Protein AF-A0A428MKN5-F1 (afdb_monomer)

Radius of gyration: 21.72 Å; Cα contacts (8 Å, |Δi|>4): 77; chains: 1; bounding box: 69×31×57 Å

Secondary structure (DSSP, 8-state):
--HHHHHHHHHHHHHHHHHHHHHHHHHHHHH--THHHHHHHHHHHHHHHHHHHHHHHHHHHHHHHH--STTHHHHHHHHHH-TT-HHHHHHIIIIIHHHHTT-STTTGGGTTTTS--TT--------

Mean predicted aligned error: 11.63 Å

Solvent-accessible surface area (backbone atoms only — not comparable to full-atom values): 7307 Å² total; per-residue (Å²): 140,74,68,66,63,58,55,51,46,51,47,48,54,52,30,49,53,42,22,49,54,10,50,51,27,38,52,52,19,72,77,46,65,70,69,61,16,54,54,27,37,52,51,9,48,65,34,25,50,61,29,51,54,51,48,53,53,49,50,53,52,51,47,55,70,73,46,81,57,94,71,32,62,59,56,53,47,50,59,69,69,46,83,84,49,58,69,56,52,52,43,39,65,72,48,52,50,38,42,68,68,53,73,31,90,69,42,65,61,68,60,72,76,73,70,71,69,93,73,84,81,74,88,88,82,80,132

Organism: NCBI:txid570835

pLDDT: mean 76.72, std 16.32, range [42.06, 96.94]

Sequence (127 aa):
MTNVWSKRFELIRGFGWIALAGLLLGVIAALTSGDVRFWSALLGVLFFLPAFLYTYVVVIWHWKDRYRGKHSDFWGAAILLETSGWLKLIYLFRHLIPDMRHSGRYADSSHLGQQFPMNALNPSRQE

Foldseek 3Di:
DQDPLLVLLVLLVVLVVLLVQLVVLCVQLVVDDDPSVVVSPVSSCVSNVVSVVSLLVVLLVVLCVVDDDDCSVVVSVVSVVPPPCPVVVVSCVPPVVCVSVLNDPSVVVVVVVPPDDPPPPDPPPDD

Structure (mmCIF, N/CA/C/O backbone):
data_AF-A0A428MKN5-F1
#
_entry.id   AF-A0A428MKN5-F1
#
loop_
_atom_site.group_PDB
_atom_site.id
_atom_site.type_symbol
_atom_site.label_atom_id
_atom_site.label_alt_id
_atom_site.label_comp_id
_atom_site.label_asym_id
_atom_site.label_entity_id
_atom_site.label_seq_id
_atom_site.pdbx_PDB_ins_code
_atom_site.Cartn_x
_atom_site.Cartn_y
_atom_site.Cartn_z
_atom_site.occupancy
_atom_site.B_iso_or_equiv
_atom_site.auth_seq_id
_atom_site.auth_comp_id
_atom_site.auth_asym_id
_atom_s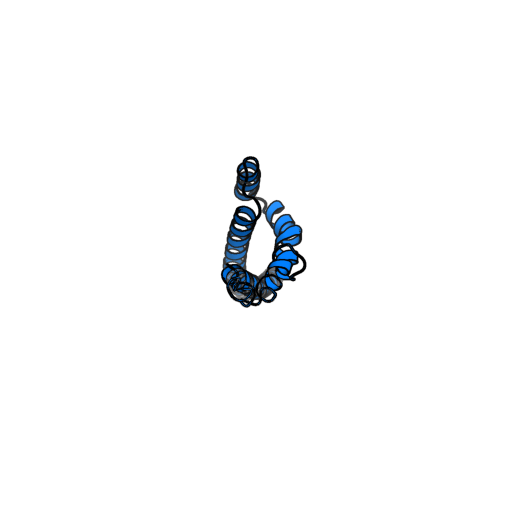ite.auth_atom_id
_atom_site.pdbx_PDB_model_num
ATOM 1 N N . MET A 1 1 ? 23.776 -4.810 -11.225 1.00 42.06 1 MET A N 1
ATOM 2 C CA . MET A 1 1 ? 22.944 -3.830 -10.479 1.00 42.06 1 MET A CA 1
ATOM 3 C C . MET A 1 1 ? 21.841 -4.541 -9.671 1.00 42.06 1 MET A C 1
ATOM 5 O O . MET A 1 1 ? 20.675 -4.192 -9.777 1.00 42.06 1 MET A O 1
ATOM 9 N N . THR A 1 2 ? 22.177 -5.555 -8.866 1.00 52.25 2 THR A N 1
ATOM 10 C CA . THR A 1 2 ? 21.209 -6.578 -8.397 1.00 52.25 2 THR A CA 1
ATOM 11 C C . THR A 1 2 ? 20.762 -6.452 -6.934 1.00 52.25 2 THR A C 1
ATOM 13 O O . THR A 1 2 ? 19.792 -7.087 -6.543 1.00 52.25 2 THR A O 1
ATOM 16 N N . ASN A 1 3 ? 21.396 -5.603 -6.117 1.00 62.25 3 A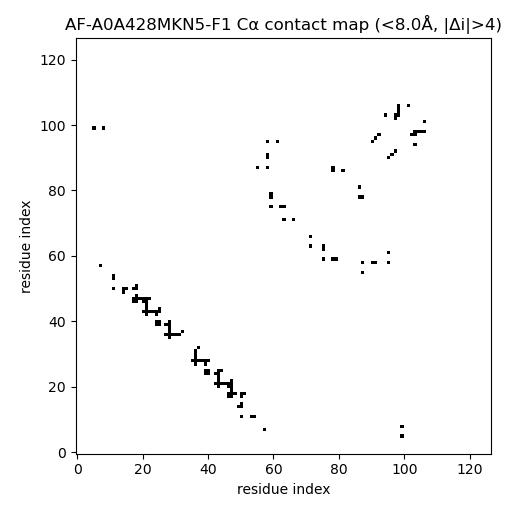SN A N 1
ATOM 17 C CA . ASN A 1 3 ? 21.175 -5.615 -4.660 1.00 62.25 3 ASN A CA 1
ATOM 18 C C . ASN A 1 3 ? 20.013 -4.713 -4.174 1.00 62.25 3 ASN A C 1
ATOM 20 O O . ASN A 1 3 ? 19.449 -4.915 -3.102 1.00 62.25 3 ASN A O 1
ATOM 24 N N . VAL A 1 4 ? 19.613 -3.710 -4.967 1.00 75.25 4 VAL A N 1
ATOM 25 C CA . VAL A 1 4 ? 18.624 -2.701 -4.534 1.00 75.25 4 VAL A CA 1
ATOM 26 C C . VAL A 1 4 ? 17.197 -3.262 -4.511 1.00 75.25 4 VAL A C 1
ATOM 28 O O . VAL A 1 4 ? 16.437 -2.971 -3.590 1.00 75.25 4 VAL A O 1
ATOM 31 N N . TRP A 1 5 ? 16.830 -4.077 -5.503 1.00 79.25 5 TRP A N 1
ATOM 32 C CA . TRP A 1 5 ? 15.486 -4.655 -5.607 1.00 79.25 5 TRP A CA 1
ATOM 33 C C . TRP A 1 5 ? 15.239 -5.760 -4.578 1.00 79.25 5 TRP A C 1
ATOM 35 O O . TRP A 1 5 ? 14.168 -5.772 -3.980 1.00 79.25 5 TRP A O 1
ATOM 45 N N . SER A 1 6 ? 16.247 -6.586 -4.272 1.00 77.50 6 SER A N 1
ATOM 46 C CA . SER A 1 6 ? 16.155 -7.600 -3.209 1.00 77.50 6 SER A CA 1
ATOM 47 C C . SER A 1 6 ? 15.773 -6.971 -1.868 1.00 77.50 6 SER A C 1
ATOM 49 O O . SER A 1 6 ? 14.768 -7.339 -1.263 1.00 77.50 6 SER A O 1
ATOM 51 N N . LYS A 1 7 ? 16.499 -5.922 -1.457 1.00 83.06 7 LYS A N 1
ATOM 52 C CA . LYS A 1 7 ? 16.222 -5.210 -0.203 1.00 83.06 7 LYS A CA 1
ATOM 53 C C . LYS A 1 7 ? 14.843 -4.540 -0.196 1.00 83.06 7 LYS A C 1
ATOM 55 O O . LYS A 1 7 ? 14.162 -4.528 0.825 1.00 83.06 7 LYS A O 1
ATOM 60 N N . ARG A 1 8 ? 14.399 -3.986 -1.331 1.00 84.69 8 ARG A N 1
ATOM 61 C CA . ARG A 1 8 ? 13.051 -3.398 -1.464 1.00 84.69 8 ARG A CA 1
ATOM 62 C C . ARG A 1 8 ? 11.954 -4.451 -1.336 1.00 84.69 8 ARG A C 1
ATOM 64 O O . ARG A 1 8 ? 10.939 -4.187 -0.701 1.00 84.69 8 ARG A O 1
ATOM 71 N N . PHE A 1 9 ? 12.154 -5.635 -1.907 1.00 86.62 9 PHE A N 1
ATOM 72 C CA . PHE A 1 9 ? 11.210 -6.745 -1.806 1.00 86.62 9 PHE A CA 1
ATOM 73 C C . PHE A 1 9 ? 11.124 -7.306 -0.384 1.00 86.62 9 PHE A C 1
ATOM 75 O O . PHE A 1 9 ? 10.022 -7.581 0.092 1.00 86.62 9 PHE A O 1
ATOM 82 N N . GLU A 1 10 ? 12.251 -7.407 0.322 1.00 86.31 10 GLU A N 1
ATOM 83 C CA . GLU A 1 10 ? 12.269 -7.750 1.749 1.00 86.31 10 GLU A CA 1
ATOM 84 C C . GLU A 1 10 ? 11.498 -6.727 2.586 1.00 86.31 10 GLU A C 1
ATOM 86 O O . GLU A 1 10 ? 10.649 -7.107 3.394 1.00 86.31 10 GLU A O 1
ATOM 91 N N . LEU A 1 11 ? 11.722 -5.432 2.339 1.00 88.19 11 LEU A N 1
ATOM 92 C CA . LEU A 1 11 ? 10.992 -4.362 3.015 1.00 88.19 11 LEU A CA 1
ATOM 93 C C . LEU A 1 11 ? 9.493 -4.406 2.702 1.00 88.19 11 LEU A C 1
ATOM 95 O O . LEU A 1 11 ? 8.700 -4.308 3.630 1.00 88.19 11 LEU A O 1
ATOM 99 N N . ILE A 1 12 ? 9.082 -4.621 1.444 1.00 89.00 12 ILE A N 1
ATOM 100 C CA . ILE A 1 12 ? 7.659 -4.804 1.095 1.00 89.00 12 ILE A CA 1
ATOM 101 C C . ILE A 1 12 ? 7.065 -5.986 1.861 1.00 89.00 12 ILE A C 1
ATOM 103 O O . ILE A 1 12 ? 5.949 -5.885 2.362 1.00 89.00 12 ILE A O 1
ATOM 107 N N . ARG A 1 13 ? 7.789 -7.105 1.976 1.00 87.56 13 ARG A N 1
ATOM 108 C CA . ARG A 1 13 ? 7.302 -8.274 2.718 1.00 87.56 13 ARG A CA 1
ATOM 109 C C . ARG A 1 13 ? 7.140 -7.960 4.208 1.00 87.56 13 ARG A C 1
ATOM 111 O O . ARG A 1 13 ? 6.108 -8.303 4.778 1.00 87.56 13 ARG A O 1
ATOM 118 N N . GLY A 1 14 ? 8.120 -7.296 4.822 1.00 88.56 14 GLY A N 1
ATOM 119 C CA . GLY A 1 14 ? 8.049 -6.873 6.224 1.00 88.56 14 GLY A CA 1
ATOM 120 C C . GLY A 1 14 ? 6.909 -5.883 6.473 1.00 88.56 14 GLY A C 1
ATOM 121 O O . GLY A 1 14 ? 6.060 -6.110 7.334 1.00 88.56 14 GLY A O 1
ATOM 122 N N . PHE A 1 15 ? 6.825 -4.832 5.657 1.00 90.38 15 PHE A N 1
ATOM 123 C CA . PHE A 1 15 ? 5.739 -3.859 5.714 1.00 90.38 15 PHE A CA 1
ATOM 124 C C . PHE A 1 15 ? 4.374 -4.480 5.418 1.00 90.38 15 PHE A C 1
ATOM 126 O O . PHE A 1 15 ? 3.393 -4.058 6.015 1.00 90.38 15 PHE A O 1
ATOM 133 N N . GLY A 1 16 ? 4.295 -5.504 4.568 1.00 89.12 16 GLY A N 1
ATOM 134 C CA . GLY A 1 16 ? 3.060 -6.242 4.306 1.00 89.12 16 GLY A CA 1
ATOM 135 C C . GLY A 1 16 ? 2.515 -6.938 5.555 1.00 89.12 16 GLY A C 1
ATOM 136 O O . GLY A 1 16 ? 1.318 -6.861 5.820 1.00 89.12 16 GLY A O 1
ATOM 137 N N . TRP A 1 17 ? 3.384 -7.550 6.366 1.00 91.50 17 TRP A N 1
ATOM 138 C CA . TRP A 1 17 ? 2.982 -8.138 7.649 1.00 91.50 17 TRP A CA 1
ATOM 139 C C . TRP A 1 17 ? 2.547 -7.083 8.667 1.00 91.50 17 TRP A C 1
ATOM 141 O O . TRP A 1 17 ? 1.535 -7.265 9.343 1.00 91.50 17 TRP A O 1
ATOM 151 N N . ILE A 1 18 ? 3.265 -5.959 8.740 1.00 92.00 18 ILE A N 1
ATOM 152 C CA . ILE A 1 18 ? 2.897 -4.832 9.611 1.00 92.00 18 ILE A CA 1
ATOM 153 C C . ILE A 1 18 ? 1.545 -4.242 9.179 1.00 92.00 18 ILE A C 1
ATOM 155 O O . ILE A 1 18 ? 0.674 -4.017 10.018 1.00 92.00 18 ILE A O 1
ATOM 159 N N . ALA A 1 19 ? 1.326 -4.061 7.874 1.00 91.44 19 ALA A N 1
ATOM 160 C CA . ALA A 1 19 ? 0.059 -3.593 7.323 1.00 91.44 19 ALA A CA 1
ATOM 161 C C . ALA A 1 19 ? -1.087 -4.550 7.644 1.00 91.44 19 ALA A C 1
ATOM 163 O O . ALA A 1 19 ? -2.170 -4.092 7.997 1.00 91.44 19 ALA A O 1
ATOM 164 N N . LEU A 1 20 ? -0.852 -5.864 7.559 1.00 93.44 20 LEU A N 1
ATOM 165 C CA . LEU A 1 20 ? -1.848 -6.873 7.907 1.00 93.44 20 LEU A CA 1
ATOM 166 C C . LEU A 1 20 ? -2.238 -6.784 9.387 1.00 93.44 20 LEU A C 1
ATOM 168 O O . LEU A 1 20 ? -3.427 -6.790 9.700 1.00 93.44 20 LEU A O 1
ATOM 172 N N . ALA A 1 21 ? -1.262 -6.627 10.286 1.00 93.50 21 ALA A N 1
ATOM 173 C CA . ALA A 1 21 ? -1.529 -6.384 11.702 1.00 93.50 21 ALA A CA 1
ATOM 174 C C . ALA A 1 21 ? -2.327 -5.084 11.917 1.00 93.50 21 ALA A C 1
ATOM 176 O O . ALA A 1 21 ? -3.299 -5.074 12.670 1.00 93.50 21 ALA A O 1
ATOM 177 N N . GLY A 1 22 ? -1.976 -4.007 11.206 1.00 93.00 22 GLY A N 1
ATOM 178 C CA . GLY A 1 22 ? -2.728 -2.750 11.236 1.00 93.00 22 GLY A CA 1
ATOM 179 C C . GLY A 1 22 ? -4.175 -2.899 10.753 1.00 93.00 22 GLY A C 1
ATOM 180 O O . GLY A 1 22 ? -5.093 -2.329 11.340 1.00 93.00 22 GLY A O 1
ATOM 181 N N . LEU A 1 23 ? -4.403 -3.721 9.728 1.00 93.06 23 LEU A N 1
ATOM 182 C CA . LEU A 1 23 ? -5.731 -4.002 9.182 1.00 93.06 23 LEU A CA 1
ATOM 183 C C . LEU A 1 23 ? -6.582 -4.806 10.177 1.00 93.06 23 LEU A C 1
ATOM 185 O O . LEU A 1 23 ? -7.749 -4.479 10.381 1.00 93.06 23 LEU A O 1
ATOM 189 N N . LEU A 1 24 ? -5.985 -5.786 10.866 1.00 95.56 24 LEU A N 1
ATOM 190 C CA . LEU A 1 24 ? -6.638 -6.513 11.963 1.00 95.56 24 LEU A CA 1
ATOM 191 C C . LEU A 1 24 ? -7.035 -5.578 13.113 1.00 95.56 24 LEU A C 1
ATOM 193 O O . LEU A 1 24 ? -8.153 -5.674 13.616 1.00 95.56 24 LEU A O 1
ATOM 197 N N . LEU A 1 25 ? -6.168 -4.636 13.491 1.00 94.44 25 LEU A N 1
ATOM 198 C CA . LEU A 1 25 ? -6.506 -3.606 14.480 1.00 94.44 25 LEU A CA 1
ATOM 199 C C . LEU A 1 25 ? -7.654 -2.707 14.003 1.00 94.44 25 LEU A C 1
ATOM 201 O O . LEU A 1 25 ? -8.527 -2.358 14.794 1.00 94.44 25 LEU A O 1
ATOM 205 N N . GLY A 1 26 ? -7.706 -2.396 12.706 1.00 93.38 26 GLY A N 1
ATOM 206 C CA . GLY A 1 26 ? -8.841 -1.710 12.088 1.00 93.38 26 GLY A CA 1
ATOM 207 C C . GLY A 1 26 ? -10.154 -2.489 12.222 1.00 93.38 26 GLY A C 1
ATOM 208 O O . GLY A 1 26 ? -11.180 -1.901 12.566 1.00 93.38 26 GLY A O 1
ATOM 209 N N . VAL A 1 27 ? -10.126 -3.813 12.026 1.00 95.62 27 VAL A N 1
ATOM 210 C CA . VAL A 1 27 ? -11.295 -4.686 12.244 1.00 95.62 27 VAL A CA 1
ATOM 211 C C . VAL A 1 27 ? -11.714 -4.674 13.715 1.00 95.62 27 VAL A C 1
ATOM 213 O O . VAL A 1 27 ? -12.893 -4.493 14.008 1.00 95.62 27 VAL A O 1
ATOM 216 N N . ILE A 1 28 ? -10.767 -4.792 14.649 1.00 94.56 28 ILE A N 1
ATOM 217 C CA . ILE A 1 28 ? -11.052 -4.713 16.092 1.00 94.56 28 ILE A CA 1
ATOM 218 C C . ILE A 1 28 ? -11.689 -3.363 16.437 1.00 94.56 28 ILE A C 1
ATOM 220 O O . ILE A 1 28 ? -12.693 -3.318 17.146 1.00 94.56 28 ILE A O 1
ATOM 224 N N . ALA A 1 29 ? -11.165 -2.264 15.895 1.00 95.75 29 ALA A N 1
ATOM 225 C CA . ALA A 1 29 ? -11.725 -0.934 16.103 1.00 95.75 29 ALA A CA 1
ATOM 226 C C . ALA A 1 29 ? -13.161 -0.798 15.567 1.00 95.75 29 ALA A C 1
ATOM 228 O O . ALA A 1 29 ? -13.970 -0.097 16.169 1.00 95.75 29 ALA A O 1
ATOM 229 N N . ALA A 1 30 ? -13.494 -1.472 14.462 1.00 94.81 30 ALA A N 1
ATOM 230 C CA . ALA A 1 30 ? -14.846 -1.470 13.902 1.00 94.81 30 ALA A CA 1
ATOM 231 C C . ALA A 1 30 ? -15.853 -2.267 14.750 1.00 94.81 30 ALA A C 1
ATOM 233 O O . ALA A 1 30 ? -17.044 -1.964 14.729 1.00 94.81 30 ALA A O 1
ATOM 234 N N . LEU A 1 31 ? -15.377 -3.268 15.495 1.00 96.94 31 LEU A N 1
ATOM 235 C CA . LEU A 1 31 ? -16.201 -4.154 16.324 1.00 96.94 31 LEU A CA 1
ATOM 236 C C . LEU A 1 31 ? -16.280 -3.725 17.796 1.00 96.94 31 LEU A C 1
ATOM 238 O O . LEU A 1 31 ? -17.028 -4.320 18.568 1.00 96.94 31 LEU A O 1
ATOM 242 N N . THR A 1 32 ? -15.506 -2.719 18.203 1.00 96.00 32 THR A N 1
ATOM 243 C CA . THR A 1 32 ? -15.405 -2.267 19.597 1.00 96.00 32 THR A CA 1
ATOM 244 C C . THR A 1 32 ? -15.846 -0.812 19.752 1.00 96.00 32 THR A C 1
ATOM 246 O O . THR A 1 32 ? -16.055 -0.082 18.781 1.00 96.00 32 THR A O 1
ATOM 249 N N . SER A 1 33 ? -16.011 -0.366 20.997 1.00 94.00 33 SER A N 1
ATOM 250 C CA . SER A 1 33 ? -16.423 0.997 21.346 1.00 94.00 33 SER A CA 1
ATOM 251 C C . SER A 1 33 ? -15.560 1.577 22.468 1.00 94.00 33 SER A C 1
ATOM 253 O O . SER A 1 33 ? -14.838 0.850 23.147 1.00 94.00 33 SER A O 1
ATOM 255 N N . GLY A 1 34 ? -15.645 2.894 22.672 1.00 94.62 34 GLY A N 1
ATOM 256 C CA . GLY A 1 34 ? -14.886 3.602 23.707 1.00 94.62 34 GLY A CA 1
ATOM 257 C C . GLY A 1 34 ? -13.388 3.672 23.405 1.00 94.62 34 GLY A C 1
ATOM 258 O O . GLY A 1 34 ? -12.980 3.753 22.243 1.00 94.62 34 GLY A O 1
ATOM 259 N N . ASP A 1 35 ? -12.570 3.616 24.452 1.00 95.12 35 ASP A N 1
ATOM 260 C CA . ASP A 1 35 ? -11.116 3.788 24.348 1.00 95.12 35 ASP A CA 1
ATOM 261 C C . ASP A 1 35 ? -10.452 2.701 23.497 1.00 95.12 35 ASP A C 1
ATOM 263 O O . ASP A 1 35 ? -9.525 2.980 22.737 1.00 95.12 35 ASP A O 1
ATOM 267 N N . VAL A 1 36 ? -10.969 1.468 23.552 1.00 93.31 36 VAL A N 1
ATOM 268 C CA . VAL A 1 36 ? -10.452 0.341 22.759 1.00 93.31 36 VAL A CA 1
ATOM 269 C C . VAL A 1 36 ? -10.564 0.633 21.265 1.00 93.31 36 VAL A C 1
ATOM 271 O O . VAL A 1 36 ? -9.611 0.387 20.524 1.00 93.31 36 VAL A O 1
ATOM 274 N N . ARG A 1 37 ? -11.682 1.221 20.820 1.00 95.94 37 ARG A N 1
ATOM 275 C CA . ARG A 1 37 ? -11.867 1.630 19.422 1.00 95.94 37 ARG A CA 1
ATOM 276 C C . ARG A 1 37 ? -10.866 2.705 19.022 1.00 95.94 37 ARG A C 1
ATOM 278 O O . ARG A 1 37 ? -10.269 2.597 17.954 1.00 95.94 37 ARG A O 1
ATOM 285 N N . PHE A 1 38 ? -10.688 3.726 19.860 1.00 95.88 38 PHE A N 1
ATOM 286 C CA . PHE A 1 38 ? -9.777 4.831 19.567 1.00 95.88 38 PHE A CA 1
ATOM 287 C C . PHE A 1 38 ? -8.330 4.346 19.420 1.00 95.88 38 PHE A C 1
ATOM 289 O O . PHE A 1 38 ? -7.708 4.578 18.381 1.00 95.88 38 PHE A O 1
ATOM 296 N N . TRP A 1 39 ? -7.815 3.609 20.408 1.00 96.94 39 TRP A N 1
ATOM 297 C CA . TRP A 1 39 ? -6.438 3.113 20.388 1.00 96.94 39 TRP A CA 1
ATOM 298 C C . TRP A 1 39 ? -6.196 2.094 19.276 1.00 96.94 39 TRP A C 1
ATOM 300 O O . TRP A 1 39 ? -5.169 2.159 18.599 1.00 96.94 39 TRP A O 1
ATOM 310 N N . SER A 1 40 ? -7.154 1.195 19.036 1.00 94.94 40 SER A N 1
ATOM 311 C CA . SER A 1 40 ? -7.046 0.204 17.959 1.00 94.94 40 SER A CA 1
ATOM 312 C C . SER A 1 40 ? -7.067 0.869 16.582 1.00 94.94 40 SER A C 1
ATOM 314 O O . SER A 1 40 ? -6.268 0.511 15.720 1.00 94.94 40 SER A O 1
ATOM 316 N N . ALA A 1 41 ? -7.912 1.886 16.376 1.00 95.06 41 ALA A N 1
ATOM 317 C CA . ALA A 1 41 ? -7.931 2.649 15.130 1.00 95.06 41 ALA A CA 1
ATOM 318 C C . ALA A 1 41 ? -6.619 3.416 14.921 1.00 95.06 41 ALA A C 1
ATOM 320 O O . ALA A 1 41 ? -6.047 3.366 13.832 1.00 95.06 41 ALA A O 1
ATOM 321 N N . LEU A 1 42 ? -6.118 4.089 15.962 1.00 96.69 42 LEU A N 1
ATOM 322 C CA . LEU A 1 42 ? -4.880 4.862 15.893 1.00 96.69 42 LEU A CA 1
ATOM 323 C C . LEU A 1 42 ? -3.677 3.974 15.553 1.00 96.69 42 LEU A C 1
ATOM 325 O O . LEU A 1 42 ? -2.933 4.280 14.621 1.00 96.69 42 LEU A O 1
ATOM 329 N N . LEU A 1 43 ? -3.507 2.856 16.265 1.00 95.06 43 LEU A N 1
ATOM 330 C CA . LEU A 1 43 ? -2.433 1.896 15.998 1.00 95.06 43 LEU A CA 1
ATOM 331 C C . LEU A 1 43 ? -2.605 1.219 14.634 1.00 95.06 43 LEU A C 1
ATOM 333 O O . LEU A 1 43 ? -1.624 1.031 13.914 1.00 95.06 43 LEU A O 1
ATOM 337 N N . GLY A 1 44 ? -3.845 0.913 14.246 1.00 93.88 44 GLY A N 1
ATOM 338 C CA . GLY A 1 44 ? -4.164 0.370 12.930 1.00 93.88 44 GLY A CA 1
ATOM 339 C C . GLY A 1 44 ? -3.703 1.290 11.802 1.00 93.88 44 GLY A C 1
ATOM 340 O O . GLY A 1 44 ? -2.980 0.855 10.903 1.00 93.88 44 GLY A O 1
ATOM 341 N N . VAL A 1 45 ? -4.037 2.580 11.888 1.00 95.06 45 VAL A N 1
ATOM 342 C CA . VAL A 1 45 ? -3.585 3.604 10.934 1.00 95.06 45 VAL A CA 1
ATOM 343 C C . VAL A 1 45 ? -2.065 3.758 10.974 1.00 95.06 45 VAL A C 1
ATOM 345 O O . VAL A 1 45 ? -1.436 3.795 9.917 1.00 95.06 45 VAL A O 1
ATOM 348 N N . LEU A 1 46 ? -1.463 3.800 12.164 1.00 95.50 46 LEU A N 1
ATOM 349 C CA . LEU A 1 46 ? -0.017 3.960 12.327 1.00 95.50 46 LEU A CA 1
ATOM 350 C C . LEU A 1 46 ? 0.779 2.808 11.697 1.00 95.50 46 LEU A C 1
ATOM 352 O O . LEU A 1 46 ? 1.861 3.037 11.164 1.00 95.50 46 LEU A O 1
ATOM 356 N N . PHE A 1 47 ? 0.256 1.582 11.730 1.00 91.75 47 PHE A N 1
ATOM 357 C CA . PHE A 1 47 ? 0.903 0.418 11.118 1.00 91.75 47 PHE A CA 1
ATOM 358 C C . PHE A 1 47 ? 0.608 0.303 9.623 1.00 91.75 47 PHE A C 1
ATOM 360 O O . PHE A 1 47 ? 1.491 -0.044 8.837 1.00 91.75 47 PHE A O 1
ATOM 367 N N . PHE A 1 48 ? -0.616 0.622 9.207 1.00 91.56 48 PHE A N 1
ATOM 368 C CA . PHE A 1 48 ? -1.023 0.512 7.813 1.00 91.56 48 PHE A CA 1
ATOM 369 C C . PHE A 1 48 ? -0.415 1.611 6.934 1.00 91.56 48 PHE A C 1
ATOM 371 O O . PHE A 1 48 ? 0.085 1.328 5.844 1.00 91.56 48 PHE A O 1
ATOM 378 N N . LEU A 1 49 ? -0.431 2.865 7.394 1.00 91.00 49 LEU A N 1
ATOM 379 C CA . LEU A 1 49 ? -0.107 4.023 6.561 1.00 91.00 49 LEU A CA 1
ATOM 380 C C . LEU A 1 49 ? 1.345 4.018 6.040 1.00 91.00 49 LEU A C 1
ATOM 382 O O . LEU A 1 49 ? 1.526 4.199 4.833 1.00 91.00 49 LEU A O 1
ATOM 386 N N . PRO A 1 50 ? 2.387 3.756 6.856 1.00 90.69 50 PRO A N 1
ATOM 387 C CA . PRO A 1 50 ? 3.763 3.708 6.362 1.00 90.69 50 PRO A CA 1
ATOM 388 C C . PRO A 1 50 ? 3.972 2.595 5.332 1.00 90.69 50 PRO A C 1
ATOM 390 O O . PRO A 1 50 ? 4.625 2.804 4.309 1.00 90.69 50 PRO A O 1
ATOM 393 N N . ALA A 1 51 ? 3.377 1.424 5.570 1.00 89.75 51 ALA A N 1
ATOM 394 C CA . ALA A 1 51 ? 3.456 0.286 4.665 1.00 89.75 51 ALA A CA 1
ATOM 395 C C . ALA A 1 51 ? 2.750 0.559 3.329 1.00 89.75 51 ALA A C 1
ATOM 397 O O . ALA A 1 51 ? 3.279 0.230 2.261 1.00 89.75 51 ALA A O 1
ATOM 398 N N . PHE A 1 52 ? 1.584 1.205 3.383 1.00 87.19 52 PHE A N 1
ATOM 399 C CA . PHE A 1 52 ? 0.834 1.627 2.207 1.00 87.19 52 PHE A CA 1
ATOM 400 C C . PHE A 1 52 ? 1.636 2.624 1.362 1.00 87.19 52 PHE A C 1
ATOM 402 O O . PHE A 1 52 ? 1.844 2.393 0.169 1.00 87.19 52 PHE A O 1
ATOM 409 N N . LEU A 1 53 ? 2.163 3.684 1.986 1.00 89.56 53 LEU A N 1
ATOM 410 C CA . LEU A 1 53 ? 2.969 4.702 1.306 1.00 89.56 53 LEU A CA 1
ATOM 411 C C . LEU A 1 53 ? 4.244 4.109 0.697 1.00 89.56 53 LEU A C 1
ATOM 413 O O . LEU A 1 53 ? 4.557 4.380 -0.464 1.00 89.56 53 LEU A O 1
ATOM 417 N N . TYR A 1 54 ? 4.960 3.264 1.442 1.00 89.94 54 TYR A N 1
ATOM 418 C CA . TYR A 1 54 ? 6.165 2.612 0.934 1.00 89.94 54 TYR A CA 1
ATOM 419 C C . TYR A 1 54 ? 5.860 1.740 -0.289 1.00 89.94 54 TYR A C 1
ATOM 421 O O . TYR A 1 54 ? 6.523 1.858 -1.320 1.00 89.94 54 TYR A O 1
ATOM 429 N N . THR A 1 55 ? 4.815 0.912 -0.210 1.00 86.25 55 THR A N 1
ATOM 430 C CA . THR A 1 55 ? 4.400 0.042 -1.321 1.00 86.25 55 THR A CA 1
ATOM 431 C C . THR A 1 55 ? 4.024 0.863 -2.553 1.00 86.25 55 THR A C 1
ATOM 433 O O . THR A 1 55 ? 4.438 0.528 -3.663 1.00 86.25 55 THR A O 1
ATOM 436 N N . TYR A 1 56 ? 3.312 1.975 -2.364 1.00 84.56 56 TYR A N 1
ATOM 437 C CA . TYR A 1 56 ? 2.932 2.894 -3.436 1.00 84.56 56 TYR A CA 1
ATOM 438 C C . TYR A 1 56 ? 4.155 3.460 -4.171 1.00 84.56 56 TYR A C 1
ATOM 440 O O . TYR A 1 56 ? 4.236 3.407 -5.401 1.00 84.56 56 TYR A O 1
ATOM 448 N N . VAL A 1 57 ? 5.146 3.946 -3.419 1.00 86.81 57 VAL A N 1
ATOM 449 C CA . VAL A 1 57 ? 6.398 4.473 -3.978 1.00 86.81 57 VAL A CA 1
ATOM 450 C C . VAL A 1 57 ? 7.170 3.382 -4.722 1.00 86.81 57 VAL A C 1
ATOM 452 O O . VAL A 1 57 ? 7.647 3.611 -5.837 1.00 86.81 57 VAL A O 1
ATOM 455 N N . VAL A 1 58 ? 7.265 2.177 -4.152 1.00 87.62 58 VAL A N 1
ATOM 456 C CA . VAL A 1 58 ? 7.984 1.072 -4.798 1.00 87.62 58 VAL A CA 1
ATOM 457 C C . VAL A 1 58 ? 7.291 0.623 -6.082 1.00 87.62 58 VAL A C 1
ATOM 459 O O . VAL A 1 58 ? 7.985 0.359 -7.063 1.00 87.62 58 VAL A O 1
ATOM 462 N N . VAL A 1 59 ? 5.956 0.592 -6.127 1.00 85.19 59 VAL A N 1
ATOM 463 C CA . VAL A 1 59 ? 5.195 0.314 -7.356 1.00 85.19 59 VAL A CA 1
ATOM 464 C C . VAL A 1 59 ? 5.566 1.304 -8.461 1.00 85.19 59 VAL A C 1
ATOM 466 O O . VAL A 1 59 ? 5.884 0.873 -9.570 1.00 85.19 59 VAL A O 1
ATOM 469 N N . ILE A 1 60 ? 5.610 2.606 -8.156 1.00 82.38 60 ILE A N 1
ATOM 470 C CA . ILE A 1 60 ? 5.988 3.643 -9.130 1.00 82.38 60 ILE A CA 1
ATOM 471 C C . ILE A 1 60 ? 7.428 3.446 -9.609 1.00 82.38 60 ILE A C 1
ATOM 473 O O . ILE A 1 60 ? 7.694 3.478 -10.812 1.00 82.38 60 ILE A O 1
ATOM 477 N N . TRP A 1 61 ? 8.370 3.216 -8.692 1.00 83.50 61 TRP A N 1
ATOM 478 C CA . TRP A 1 61 ? 9.763 2.965 -9.067 1.00 83.50 61 TRP A CA 1
ATOM 479 C C . TRP A 1 61 ? 9.922 1.699 -9.901 1.00 83.50 61 TRP A C 1
ATOM 481 O O . TRP A 1 61 ? 10.703 1.691 -10.849 1.00 83.50 61 TRP A O 1
ATOM 491 N N . HIS A 1 62 ? 9.178 0.646 -9.570 1.00 83.50 62 HIS A N 1
ATOM 492 C CA . HIS A 1 62 ? 9.237 -0.629 -10.275 1.00 83.50 62 HIS A CA 1
ATOM 493 C C . HIS A 1 62 ? 8.690 -0.485 -11.686 1.00 83.50 62 HIS A C 1
ATOM 495 O O . HIS A 1 62 ? 9.273 -0.981 -12.645 1.00 83.50 62 HIS A O 1
ATOM 501 N N . TRP A 1 63 ? 7.589 0.247 -11.814 1.00 80.00 63 TRP A N 1
ATOM 502 C CA . TRP A 1 63 ? 7.008 0.600 -13.094 1.00 80.00 63 TRP A CA 1
ATOM 503 C C . TRP A 1 63 ? 7.970 1.434 -13.953 1.00 80.00 63 TRP A C 1
ATOM 505 O O . TRP A 1 63 ? 8.234 1.054 -15.095 1.00 80.00 63 TRP A O 1
ATOM 515 N N . LYS A 1 64 ? 8.586 2.483 -13.389 1.00 78.56 64 LYS A N 1
ATOM 516 C CA . LYS A 1 64 ? 9.570 3.327 -14.092 1.00 78.56 64 LYS A CA 1
ATOM 517 C C . LYS A 1 64 ? 10.785 2.531 -14.574 1.00 78.56 64 LYS A C 1
ATOM 519 O O . LYS A 1 64 ? 11.316 2.801 -15.649 1.00 78.56 64 LYS A O 1
ATOM 524 N N . ASP A 1 65 ? 11.261 1.582 -13.772 1.00 78.50 65 ASP A N 1
ATOM 525 C CA . ASP A 1 65 ? 12.417 0.765 -14.143 1.00 78.50 65 ASP A CA 1
ATOM 526 C C . ASP A 1 65 ? 12.060 -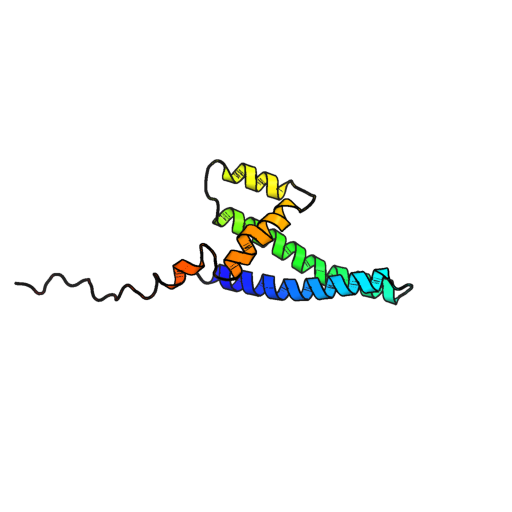0.267 -15.225 1.00 78.50 65 ASP A C 1
ATOM 528 O O . ASP A 1 65 ? 12.827 -0.473 -16.165 1.00 78.50 65 ASP A O 1
ATOM 532 N N . ARG A 1 66 ? 10.860 -0.860 -15.138 1.00 76.12 66 ARG A N 1
ATOM 533 C CA . ARG A 1 66 ? 10.371 -1.886 -16.070 1.00 76.12 66 ARG A CA 1
ATOM 534 C C . ARG A 1 66 ? 9.974 -1.328 -17.439 1.00 76.12 66 ARG A C 1
ATOM 536 O O . ARG A 1 66 ? 10.206 -1.993 -18.448 1.00 76.12 66 ARG A O 1
ATOM 543 N N . TYR A 1 67 ? 9.384 -0.136 -17.489 1.00 73.69 67 TYR A N 1
ATOM 544 C CA . TYR A 1 67 ? 8.895 0.480 -18.720 1.00 73.69 67 TYR A CA 1
ATOM 545 C C . TYR A 1 67 ? 9.679 1.763 -19.020 1.00 73.69 67 TYR A C 1
ATOM 547 O O . TYR A 1 67 ? 9.369 2.840 -18.518 1.00 73.69 67 TYR A O 1
ATOM 555 N N . ARG A 1 68 ? 10.696 1.665 -19.884 1.00 67.19 68 ARG A N 1
ATOM 556 C CA . ARG A 1 68 ? 11.404 2.826 -20.453 1.00 67.19 68 ARG A CA 1
ATOM 557 C C . ARG A 1 68 ? 11.010 2.977 -21.929 1.00 67.19 68 ARG A C 1
ATOM 559 O O . ARG A 1 68 ? 11.373 2.128 -22.736 1.00 67.19 68 ARG A O 1
ATOM 566 N N . GLY A 1 69 ? 10.237 4.013 -22.284 1.00 64.75 69 GLY A N 1
ATOM 567 C CA . GLY A 1 69 ? 9.797 4.279 -23.668 1.00 64.75 69 GLY A CA 1
ATOM 568 C C . GLY A 1 69 ? 8.699 5.352 -23.801 1.00 64.75 69 GLY A C 1
ATOM 569 O O . GLY A 1 69 ? 8.090 5.729 -22.807 1.00 64.75 69 GLY A O 1
ATOM 570 N N . LYS A 1 70 ? 8.411 5.816 -25.033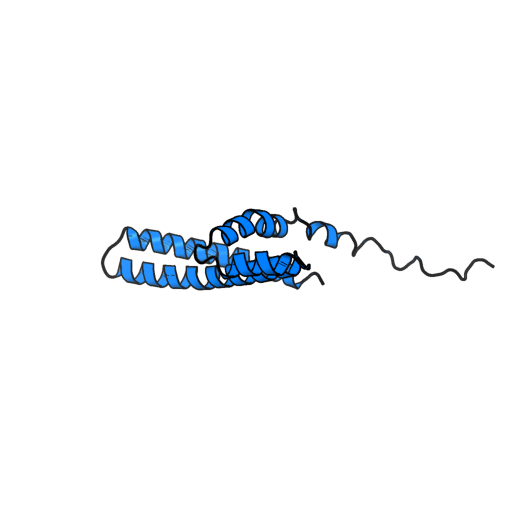 1.00 55.50 70 LYS A N 1
ATOM 571 C CA . LYS A 1 70 ? 7.509 6.960 -25.343 1.00 55.50 70 LYS A CA 1
ATOM 572 C C . LYS A 1 70 ? 6.061 6.836 -24.839 1.00 55.50 70 LYS A C 1
ATOM 574 O O . LYS A 1 70 ? 5.428 7.849 -24.580 1.00 55.50 70 LYS A O 1
ATOM 579 N N . HIS A 1 71 ? 5.531 5.619 -24.700 1.00 57.88 71 HIS A N 1
ATOM 580 C CA . HIS A 1 71 ? 4.183 5.384 -24.154 1.00 57.88 71 HIS A CA 1
ATOM 581 C C . HIS A 1 71 ? 4.184 5.050 -22.660 1.00 57.88 71 HIS A C 1
ATOM 583 O O . HIS A 1 71 ? 3.123 4.835 -22.081 1.00 57.88 71 HIS A O 1
ATOM 589 N N . SER A 1 72 ? 5.363 5.007 -22.036 1.00 62.38 72 SER A N 1
ATOM 590 C CA . SER A 1 72 ? 5.489 4.764 -20.607 1.00 62.38 72 SER A CA 1
ATOM 591 C C . SER A 1 72 ? 4.878 5.930 -19.834 1.00 62.38 72 SER A C 1
ATOM 593 O O . SER A 1 72 ? 3.962 5.731 -19.048 1.00 62.38 72 SER A O 1
ATOM 595 N N . ASP A 1 73 ? 5.263 7.168 -20.134 1.00 65.69 73 ASP A N 1
ATOM 596 C CA . ASP A 1 73 ? 4.885 8.337 -19.327 1.00 65.69 73 ASP A CA 1
ATOM 597 C C . ASP A 1 73 ? 3.367 8.519 -19.159 1.00 65.69 73 ASP A C 1
ATOM 599 O O . ASP A 1 73 ? 2.914 8.913 -18.087 1.00 65.69 73 ASP A O 1
ATOM 603 N N . PHE A 1 74 ? 2.570 8.138 -20.165 1.00 68.94 74 PHE A N 1
ATOM 604 C CA . PHE A 1 74 ? 1.107 8.148 -20.075 1.00 68.94 74 PHE A CA 1
ATOM 605 C C . PHE A 1 74 ? 0.572 7.136 -19.053 1.00 68.94 74 PHE A C 1
ATOM 607 O O . PHE A 1 74 ? -0.272 7.473 -18.228 1.00 68.94 74 PHE A O 1
ATOM 614 N N . TRP A 1 75 ? 1.091 5.906 -19.062 1.00 67.38 75 TRP A N 1
ATOM 615 C CA . TRP A 1 75 ? 0.728 4.886 -18.075 1.00 67.38 75 TRP A CA 1
ATOM 616 C C . TRP A 1 75 ? 1.233 5.240 -16.675 1.00 67.38 75 TRP A C 1
ATOM 618 O O . TRP A 1 75 ? 0.536 4.991 -15.694 1.00 67.38 75 TRP A O 1
ATOM 628 N N . GLY A 1 76 ? 2.404 5.869 -16.575 1.00 67.94 76 GLY A N 1
ATOM 629 C CA . GLY A 1 76 ? 2.942 6.379 -15.315 1.00 67.94 76 GLY A CA 1
ATOM 630 C C . GLY A 1 76 ? 2.078 7.490 -14.734 1.00 67.94 76 GLY A C 1
ATOM 631 O O . GLY A 1 76 ? 1.748 7.450 -13.550 1.00 67.94 76 GLY A O 1
ATOM 632 N N . ALA A 1 77 ? 1.650 8.437 -15.572 1.00 70.69 77 ALA A N 1
ATOM 633 C CA . ALA A 1 77 ? 0.716 9.491 -15.196 1.00 70.69 77 ALA A CA 1
ATOM 634 C C . ALA A 1 77 ? -0.658 8.922 -14.820 1.00 70.69 77 ALA A C 1
ATOM 636 O O . ALA A 1 77 ? -1.217 9.337 -13.812 1.00 70.69 77 ALA A O 1
ATOM 637 N N . ALA A 1 78 ? -1.170 7.932 -15.558 1.00 71.38 78 ALA A N 1
ATOM 638 C CA . ALA A 1 78 ? -2.418 7.250 -15.220 1.00 71.38 78 ALA A CA 1
ATOM 639 C C . ALA A 1 78 ? -2.327 6.547 -13.858 1.00 71.38 78 ALA A C 1
ATOM 641 O O . ALA A 1 78 ? -3.231 6.678 -13.040 1.00 71.38 78 ALA A O 1
ATOM 642 N N . ILE A 1 79 ? -1.211 5.871 -13.568 1.00 70.38 79 ILE A N 1
ATOM 643 C CA . ILE A 1 79 ? -0.955 5.288 -12.248 1.00 70.38 79 ILE A CA 1
ATOM 644 C C . ILE A 1 79 ? -0.884 6.391 -11.184 1.00 70.38 79 ILE A C 1
ATOM 646 O O . ILE A 1 79 ? -1.458 6.223 -10.117 1.00 70.38 79 ILE A O 1
ATOM 650 N N . LEU A 1 80 ? -0.226 7.522 -11.435 1.00 70.56 80 LEU A N 1
ATOM 651 C CA . LEU A 1 80 ? -0.085 8.588 -10.435 1.00 70.56 80 LEU A CA 1
ATOM 652 C C . LEU A 1 80 ? -1.393 9.345 -10.152 1.00 70.56 80 LEU A C 1
ATOM 654 O O . LEU A 1 80 ? -1.667 9.655 -8.995 1.00 70.56 80 LEU A O 1
ATOM 658 N N . LEU A 1 81 ? -2.171 9.638 -11.196 1.00 74.00 81 LEU A N 1
ATOM 659 C CA . LEU A 1 81 ? -3.410 10.421 -11.143 1.00 74.00 81 LEU A CA 1
ATOM 660 C C . LEU A 1 81 ? -4.622 9.592 -10.722 1.00 74.00 81 LEU A C 1
ATOM 662 O O . LEU A 1 81 ? -5.623 10.149 -10.277 1.00 74.00 81 LEU A O 1
ATOM 666 N N . GLU A 1 82 ? -4.551 8.270 -10.852 1.00 77.19 82 GLU A N 1
ATOM 667 C CA . GLU A 1 82 ? -5.606 7.396 -10.369 1.00 77.19 82 GLU A CA 1
ATOM 668 C C . GLU A 1 82 ? -5.649 7.421 -8.833 1.00 77.19 82 GLU A C 1
ATOM 670 O O . GLU A 1 82 ? -4.809 6.845 -8.147 1.00 77.19 82 GLU A O 1
ATOM 675 N N . THR A 1 83 ? -6.645 8.100 -8.272 1.00 71.75 83 THR A N 1
ATOM 676 C CA . THR A 1 83 ? -6.803 8.262 -6.818 1.00 71.75 83 THR A CA 1
ATOM 677 C C . THR A 1 83 ? -7.411 7.039 -6.136 1.00 71.75 83 THR A C 1
ATOM 679 O O . THR A 1 83 ? -7.261 6.873 -4.929 1.00 71.75 83 THR A O 1
ATOM 682 N N . SER A 1 84 ? -8.073 6.162 -6.894 1.00 72.25 84 SER A N 1
ATOM 683 C CA . SER A 1 84 ? -8.789 5.000 -6.360 1.00 72.25 84 SER A CA 1
ATOM 684 C C . SER A 1 84 ? -7.877 3.819 -5.993 1.00 72.25 84 SER A C 1
ATOM 686 O O . SER A 1 84 ? -8.285 2.957 -5.219 1.00 72.25 84 SER A O 1
ATOM 688 N N . GLY A 1 85 ? -6.638 3.780 -6.499 1.00 71.56 85 GLY A N 1
ATOM 689 C CA . GLY A 1 85 ? -5.616 2.789 -6.138 1.00 71.56 85 GLY A CA 1
ATOM 690 C C . GLY A 1 85 ? -5.785 1.388 -6.748 1.00 71.56 85 GLY A C 1
ATOM 691 O O . GLY A 1 85 ? -4.943 0.517 -6.510 1.00 71.56 85 GLY A O 1
ATOM 692 N N . TRP A 1 86 ? -6.816 1.152 -7.559 1.00 77.12 86 TRP A N 1
ATOM 693 C CA . TRP A 1 86 ? -7.094 -0.130 -8.212 1.00 77.12 86 TRP A CA 1
ATOM 694 C C . TRP A 1 86 ? -6.023 -0.528 -9.224 1.00 77.12 86 TRP A C 1
ATOM 696 O O . TRP A 1 86 ? -5.570 -1.675 -9.218 1.00 77.12 86 TRP A O 1
ATOM 706 N N . LEU A 1 87 ? -5.556 0.402 -10.058 1.00 77.62 87 LEU A N 1
ATOM 707 C CA . L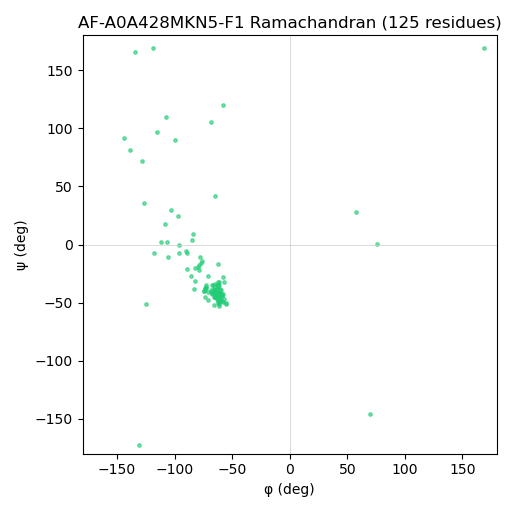EU A 1 87 ? -4.490 0.133 -11.030 1.00 77.62 87 LEU A CA 1
ATOM 708 C C . LEU A 1 87 ? -3.193 -0.292 -10.335 1.00 77.62 87 LEU A C 1
ATOM 710 O O . LEU A 1 87 ? -2.452 -1.133 -10.845 1.00 77.62 87 LEU A O 1
ATOM 714 N N . LYS A 1 88 ? -2.943 0.236 -9.137 1.00 79.12 88 LYS A N 1
ATOM 715 C CA . LYS A 1 88 ? -1.754 -0.075 -8.331 1.00 79.12 88 LYS A CA 1
ATOM 716 C C . LYS A 1 88 ? -1.849 -1.446 -7.697 1.00 79.12 88 LYS A C 1
ATOM 718 O O . LYS A 1 88 ? -0.859 -2.172 -7.703 1.00 79.12 88 LYS A O 1
ATOM 723 N N . LEU A 1 89 ? -3.034 -1.821 -7.214 1.00 81.12 89 LEU A N 1
ATOM 724 C CA . LEU A 1 89 ? -3.306 -3.177 -6.743 1.00 81.12 89 LEU A CA 1
ATOM 725 C C . LEU A 1 89 ? -3.151 -4.191 -7.880 1.00 81.12 89 LEU A C 1
ATOM 727 O O . LEU A 1 89 ? -2.423 -5.169 -7.730 1.00 81.12 89 LEU A O 1
ATOM 731 N N . ILE A 1 90 ? -3.748 -3.936 -9.046 1.00 82.62 90 ILE A N 1
ATOM 732 C CA . ILE A 1 90 ? -3.599 -4.819 -10.212 1.00 82.62 90 ILE A CA 1
ATOM 733 C C . ILE A 1 90 ? -2.119 -4.945 -10.601 1.00 82.62 90 ILE A C 1
ATOM 735 O O . ILE A 1 90 ? -1.635 -6.053 -10.833 1.00 82.62 9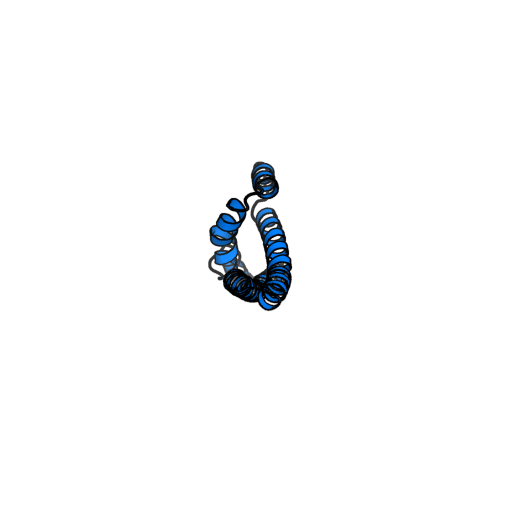0 ILE A O 1
ATOM 739 N N . TYR A 1 91 ? -1.373 -3.837 -10.616 1.00 83.69 91 TYR A N 1
ATOM 740 C CA . TYR A 1 91 ? 0.062 -3.851 -10.904 1.00 83.69 91 TYR A CA 1
ATOM 741 C C . TYR A 1 91 ? 0.868 -4.649 -9.868 1.00 83.69 91 TYR A C 1
ATOM 743 O O . TYR A 1 91 ? 1.750 -5.433 -10.234 1.00 83.69 91 TYR A O 1
ATOM 751 N N . LEU A 1 92 ? 0.548 -4.485 -8.581 1.00 83.38 92 LEU A N 1
ATOM 752 C CA . LEU A 1 92 ? 1.157 -5.220 -7.474 1.00 83.38 92 LEU A CA 1
ATOM 753 C C . LEU A 1 92 ? 1.020 -6.734 -7.690 1.00 83.38 92 LEU A C 1
ATOM 755 O O . LEU A 1 92 ? 2.023 -7.446 -7.651 1.00 83.38 92 LEU A O 1
ATOM 759 N N . PHE A 1 93 ? -0.188 -7.217 -7.987 1.00 81.69 93 PHE A N 1
ATOM 760 C CA . PHE A 1 93 ? -0.444 -8.646 -8.200 1.00 81.69 93 PHE A CA 1
ATOM 761 C C . PHE A 1 93 ? 0.102 -9.178 -9.526 1.00 81.69 93 PHE A C 1
ATOM 763 O O . PHE A 1 93 ? 0.584 -10.308 -9.574 1.00 81.69 93 PHE A O 1
ATOM 770 N N . ARG A 1 94 ? 0.053 -8.384 -10.600 1.00 81.94 94 ARG A N 1
ATOM 771 C CA . ARG A 1 94 ? 0.450 -8.834 -11.941 1.00 81.94 94 ARG A CA 1
ATOM 772 C C . ARG A 1 94 ? 1.956 -8.786 -12.181 1.00 81.94 94 ARG A C 1
ATOM 774 O O . ARG A 1 94 ? 2.466 -9.584 -12.963 1.00 81.94 9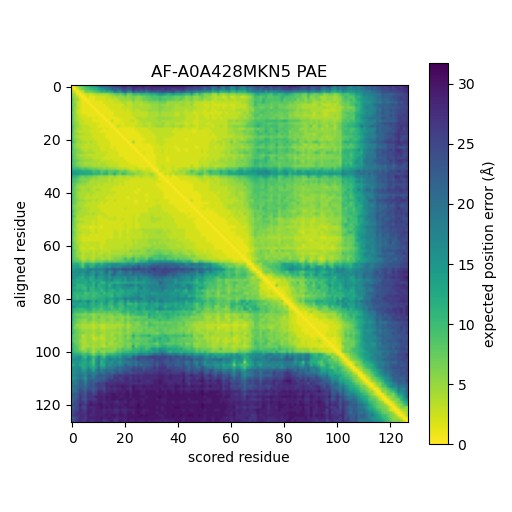4 ARG A O 1
ATOM 781 N N . HIS A 1 95 ? 2.658 -7.841 -11.562 1.00 81.31 95 HIS A N 1
ATOM 782 C CA . HIS A 1 95 ? 4.063 -7.576 -11.870 1.00 81.31 95 HIS A CA 1
ATOM 783 C C . HIS A 1 95 ? 4.958 -7.643 -10.638 1.00 81.31 95 HIS A C 1
ATOM 785 O O . HIS A 1 95 ? 5.943 -8.375 -10.658 1.00 81.31 95 HIS A O 1
ATOM 791 N N . LEU A 1 96 ? 4.614 -6.938 -9.557 1.00 80.94 96 LEU A N 1
ATOM 792 C CA . LEU A 1 96 ? 5.513 -6.833 -8.405 1.00 80.94 96 LEU A CA 1
ATOM 793 C C . LEU A 1 96 ? 5.630 -8.156 -7.631 1.00 80.94 96 LEU A C 1
ATOM 795 O O . LEU A 1 96 ? 6.737 -8.602 -7.353 1.00 80.94 96 LEU A O 1
ATOM 799 N N . ILE A 1 97 ? 4.510 -8.816 -7.314 1.00 81.75 97 ILE A N 1
ATOM 800 C CA . ILE A 1 97 ? 4.506 -10.086 -6.570 1.00 81.75 97 ILE A CA 1
ATOM 801 C C . ILE A 1 97 ? 5.194 -11.222 -7.354 1.00 81.75 97 ILE A C 1
ATOM 803 O O . ILE A 1 97 ? 6.004 -11.930 -6.751 1.00 81.75 97 ILE A O 1
ATOM 807 N N . PRO A 1 98 ? 4.941 -11.418 -8.663 1.00 79.69 98 PRO A N 1
ATOM 808 C CA . PRO A 1 98 ? 5.679 -12.399 -9.460 1.00 79.69 98 PRO A CA 1
ATOM 809 C C . PRO A 1 98 ? 7.187 -12.117 -9.517 1.00 79.69 98 PRO A C 1
ATOM 811 O O . PRO A 1 98 ? 7.990 -13.034 -9.345 1.00 79.69 98 PRO A O 1
ATOM 814 N N . ASP A 1 99 ? 7.587 -10.851 -9.676 1.00 77.06 99 ASP A N 1
ATOM 815 C CA . ASP A 1 99 ? 9.005 -10.473 -9.677 1.00 77.06 99 ASP A CA 1
ATOM 816 C C . ASP A 1 99 ? 9.649 -10.701 -8.284 1.00 77.06 99 ASP A C 1
ATOM 818 O O . ASP A 1 99 ? 10.782 -11.174 -8.207 1.00 77.06 99 ASP A O 1
ATOM 822 N N . MET A 1 100 ? 8.916 -10.494 -7.178 1.00 76.19 100 MET A N 1
ATOM 823 C CA . MET A 1 100 ? 9.358 -10.841 -5.811 1.00 76.19 100 MET A CA 1
ATOM 824 C C . MET A 1 100 ? 9.528 -12.352 -5.591 1.00 76.19 100 MET A C 1
ATOM 826 O O . MET A 1 100 ? 10.380 -12.787 -4.812 1.00 76.19 100 MET A O 1
ATOM 830 N N . ARG A 1 101 ? 8.697 -13.174 -6.238 1.00 75.75 101 ARG A N 1
ATOM 831 C CA . ARG A 1 101 ? 8.726 -14.643 -6.128 1.00 75.75 101 ARG A CA 1
ATOM 832 C C . ARG A 1 101 ? 9.751 -15.298 -7.055 1.00 75.75 101 ARG A C 1
ATOM 834 O O . ARG A 1 101 ? 9.757 -16.518 -7.147 1.00 75.75 101 ARG A O 1
ATOM 841 N N . HIS A 1 102 ? 10.620 -14.512 -7.698 1.00 65.56 102 HIS A N 1
ATOM 842 C CA . HIS A 1 102 ? 11.623 -15.007 -8.646 1.00 65.56 102 HIS A CA 1
ATOM 843 C C . HIS A 1 102 ? 10.991 -15.783 -9.817 1.00 65.56 102 HIS A C 1
ATOM 845 O O . HIS A 1 102 ? 11.620 -16.654 -10.403 1.00 65.56 102 HIS A O 1
ATOM 851 N N . SER A 1 103 ? 9.747 -15.464 -10.182 1.00 57.44 103 SER A N 1
ATOM 852 C CA . SER A 1 103 ? 9.060 -16.042 -11.345 1.00 57.44 103 SER A CA 1
ATOM 853 C C . SER A 1 103 ? 8.913 -15.024 -12.481 1.00 57.44 103 SER A C 1
ATOM 855 O O . SER A 1 103 ? 8.043 -15.155 -13.337 1.00 57.44 103 SER A O 1
ATOM 857 N N . GLY A 1 104 ? 9.697 -13.949 -12.432 1.00 56.56 104 GLY A N 1
ATOM 858 C CA . GLY A 1 104 ? 9.603 -12.806 -13.328 1.00 56.56 104 GLY A CA 1
ATOM 859 C C . GLY A 1 104 ? 10.954 -12.411 -13.919 1.00 56.56 104 GLY A C 1
ATOM 860 O O . GLY A 1 104 ? 11.950 -13.102 -13.740 1.00 56.56 104 GLY A O 1
ATOM 861 N N . ARG A 1 105 ? 11.014 -11.278 -14.627 1.00 54.78 105 ARG A N 1
ATOM 862 C CA . ARG A 1 105 ? 12.149 -10.903 -15.503 1.00 54.78 105 ARG A CA 1
ATOM 863 C C . ARG A 1 105 ? 13.492 -10.726 -14.763 1.00 54.78 105 ARG A C 1
ATOM 865 O O . ARG A 1 105 ? 14.545 -10.730 -15.391 1.00 54.78 105 ARG A O 1
ATOM 872 N N . TYR A 1 106 ? 13.460 -10.582 -13.439 1.00 53.09 106 TYR A N 1
ATOM 873 C CA . TYR A 1 106 ? 14.646 -10.472 -12.581 1.00 53.09 106 TYR A CA 1
ATOM 874 C C . TYR A 1 106 ? 15.173 -11.820 -12.055 1.00 53.09 106 TYR A C 1
ATOM 876 O O . TYR A 1 106 ? 16.243 -11.842 -11.451 1.00 53.09 106 TYR A O 1
ATOM 884 N N . ALA A 1 107 ? 14.473 -12.931 -12.305 1.00 53.31 107 ALA A N 1
ATOM 885 C CA . ALA A 1 107 ? 14.922 -14.279 -11.950 1.00 53.31 107 ALA A CA 1
ATOM 886 C C . ALA A 1 107 ? 16.072 -14.773 -12.842 1.00 53.31 107 ALA A C 1
ATOM 888 O O . ALA A 1 107 ? 16.995 -15.410 -12.354 1.00 53.31 107 ALA A O 1
ATOM 889 N N . ASP A 1 108 ? 16.073 -14.405 -14.126 1.00 50.19 108 ASP A N 1
ATOM 890 C CA . ASP A 1 108 ? 17.090 -14.861 -15.090 1.00 50.19 108 ASP A CA 1
ATOM 891 C C . ASP A 1 108 ? 18.445 -14.148 -14.945 1.00 50.19 108 ASP A C 1
ATOM 893 O O . ASP A 1 108 ? 19.466 -14.584 -15.476 1.00 50.19 108 ASP A O 1
ATOM 897 N N . SER A 1 109 ? 18.491 -13.035 -14.210 1.00 49.62 109 SER A N 1
ATOM 898 C CA . SER A 1 109 ? 19.708 -12.219 -14.087 1.00 49.62 109 SER A CA 1
ATOM 899 C C . SER A 1 109 ? 20.749 -12.815 -13.132 1.00 49.62 109 SER A C 1
ATOM 901 O O . SER A 1 109 ? 21.902 -12.384 -13.147 1.00 49.62 109 SER A O 1
ATOM 903 N N . SER A 1 110 ? 20.368 -13.777 -12.288 1.00 48.09 110 SER A N 1
ATOM 904 C CA . SER A 1 110 ? 21.275 -14.447 -11.347 1.00 48.09 110 SER A CA 1
ATOM 905 C C . SER A 1 110 ? 22.134 -15.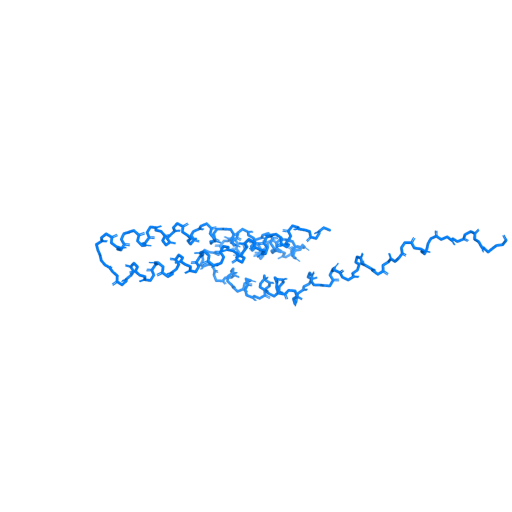529 -12.011 1.00 48.09 110 SER A C 1
ATOM 907 O O . SER A 1 110 ? 23.219 -15.813 -11.512 1.00 48.09 110 SER A O 1
ATOM 909 N N . HIS A 1 111 ? 21.722 -16.075 -13.161 1.00 42.66 111 HIS A N 1
ATOM 910 C CA . HIS A 1 111 ? 22.481 -17.119 -13.865 1.00 42.66 111 HIS A CA 1
ATOM 911 C C . HIS A 1 111 ? 23.574 -16.574 -14.800 1.00 42.66 111 HIS A C 1
ATOM 913 O O . HIS A 1 111 ? 24.606 -17.217 -14.984 1.00 42.66 111 HIS A O 1
ATOM 919 N N . LEU A 1 112 ? 23.422 -15.353 -15.324 1.00 47.94 112 LEU A N 1
ATOM 920 C CA . LEU A 1 112 ? 24.411 -14.743 -16.228 1.00 47.94 112 LEU A CA 1
ATOM 921 C C . LEU A 1 112 ? 25.657 -14.186 -15.512 1.00 47.94 112 LEU A C 1
ATOM 923 O O . LEU A 1 112 ? 26.640 -13.853 -16.167 1.00 47.94 112 LEU A O 1
ATOM 927 N N . GLY A 1 113 ? 25.642 -14.103 -14.177 1.00 44.75 113 GLY A N 1
ATOM 928 C CA . GLY A 1 113 ? 26.786 -13.662 -13.367 1.00 44.75 113 GLY A CA 1
ATOM 929 C C . GLY A 1 113 ? 27.744 -14.778 -12.929 1.00 44.75 113 GLY A C 1
ATOM 930 O O . GLY A 1 113 ? 28.787 -14.472 -12.361 1.00 44.75 113 GLY A O 1
ATOM 931 N N . GLN A 1 114 ? 27.408 -16.051 -13.170 1.00 46.31 114 GLN A N 1
ATOM 932 C CA . GLN A 1 114 ? 28.224 -17.203 -12.751 1.00 46.31 114 GLN A CA 1
ATOM 933 C C . GLN A 1 114 ? 28.754 -18.066 -13.908 1.00 46.31 114 GLN A C 1
ATOM 935 O O . GLN A 1 114 ? 29.569 -18.949 -13.662 1.00 46.31 114 GLN A O 1
ATOM 940 N N . GLN A 1 115 ? 28.342 -17.821 -15.158 1.00 43.84 115 GLN A N 1
ATOM 941 C CA . GLN A 1 115 ? 28.684 -18.691 -16.296 1.00 43.84 115 GLN A CA 1
ATOM 942 C C . GLN A 1 115 ? 29.731 -18.148 -17.276 1.00 43.84 115 GLN A C 1
ATOM 944 O O . GLN A 1 115 ? 30.064 -18.848 -18.226 1.00 43.84 115 GLN A O 1
ATOM 949 N N . PHE A 1 116 ? 30.312 -16.969 -17.046 1.00 46.31 116 PHE A N 1
ATOM 950 C CA . PHE A 1 116 ? 31.516 -16.561 -17.775 1.00 46.31 116 PHE A CA 1
ATOM 951 C C . PHE A 1 116 ? 32.748 -16.801 -16.900 1.00 46.31 116 PHE A C 1
ATOM 953 O O . PHE A 1 116 ? 33.141 -15.903 -16.152 1.00 46.31 116 PHE A O 1
ATOM 960 N N . PRO A 1 117 ? 33.386 -17.988 -16.958 1.00 45.44 117 PRO A N 1
ATOM 961 C CA . PRO A 1 117 ? 34.749 -18.094 -16.477 1.00 45.44 117 PRO A CA 1
ATOM 962 C C . PRO A 1 117 ? 35.583 -17.088 -17.277 1.00 45.44 117 PRO A C 1
ATOM 964 O O . PRO A 1 117 ? 35.670 -17.165 -18.503 1.00 45.44 117 PRO A O 1
ATOM 967 N N . MET A 1 118 ? 36.204 -16.143 -16.574 1.00 50.88 118 MET A N 1
ATOM 968 C CA . MET A 1 118 ? 37.222 -15.207 -17.074 1.00 50.88 118 MET A CA 1
ATOM 969 C C . MET A 1 118 ? 38.515 -15.942 -17.498 1.00 50.88 118 MET A C 1
ATOM 971 O O . MET A 1 118 ? 39.614 -15.491 -17.209 1.00 50.88 118 MET A O 1
ATOM 975 N N . ASN A 1 119 ? 38.393 -17.087 -18.176 1.00 51.38 119 ASN A N 1
ATOM 976 C CA . ASN A 1 119 ? 39.494 -17.871 -18.737 1.00 51.38 119 ASN A CA 1
ATOM 977 C C . ASN A 1 119 ? 39.493 -17.872 -20.277 1.00 51.38 119 ASN A C 1
ATOM 979 O O . ASN A 1 119 ? 40.355 -18.498 -20.881 1.00 51.38 119 ASN A O 1
ATOM 983 N N . ALA A 1 120 ? 38.565 -17.165 -20.930 1.00 54.47 120 ALA A N 1
ATOM 984 C CA . ALA A 1 120 ? 38.446 -17.143 -22.392 1.00 54.47 120 ALA A CA 1
ATOM 985 C C . ALA A 1 120 ? 39.137 -15.941 -23.071 1.00 54.47 120 ALA A C 1
ATOM 987 O O . ALA A 1 120 ? 38.761 -15.556 -24.174 1.00 54.47 120 ALA A O 1
ATOM 988 N N . LEU A 1 121 ? 40.147 -15.336 -22.437 1.00 55.41 121 LEU A N 1
ATOM 989 C CA . LEU A 1 121 ? 40.958 -14.280 -23.051 1.00 55.41 121 LEU A CA 1
ATOM 990 C C . LEU A 1 121 ? 42.449 -14.602 -22.916 1.00 55.41 121 LEU A C 1
ATOM 992 O O . LEU A 1 121 ? 43.170 -13.967 -22.154 1.00 55.41 121 LEU A O 1
ATOM 996 N N . ASN A 1 122 ? 42.921 -15.591 -23.678 1.00 55.59 122 ASN A N 1
ATOM 997 C CA . ASN A 1 122 ? 44.326 -15.635 -24.078 1.00 55.59 122 ASN A CA 1
ATOM 998 C C . ASN A 1 122 ? 44.477 -16.193 -25.507 1.00 55.59 122 ASN A C 1
ATOM 1000 O O . ASN A 1 122 ? 44.583 -17.408 -25.675 1.00 55.59 122 ASN A O 1
ATOM 1004 N N . PRO A 1 123 ? 44.481 -15.330 -26.538 1.00 56.81 123 PRO A N 1
ATOM 1005 C CA . PRO A 1 123 ? 44.716 -15.752 -27.914 1.00 56.81 123 PRO A CA 1
ATOM 1006 C C . PRO A 1 123 ? 46.208 -15.859 -28.292 1.00 56.81 123 PRO A C 1
ATOM 1008 O O . PRO A 1 123 ? 46.495 -16.148 -29.445 1.00 56.81 123 PRO A O 1
ATOM 1011 N N . SER A 1 124 ? 47.175 -15.656 -27.384 1.00 61.59 124 SER A N 1
ATOM 1012 C CA . SER A 1 124 ? 48.608 -15.587 -27.744 1.00 61.59 124 SER A CA 1
ATOM 1013 C C . SER A 1 124 ? 49.431 -16.843 -27.416 1.00 61.59 124 SER A C 1
ATOM 1015 O O . SER A 1 124 ? 50.628 -16.754 -27.152 1.00 61.59 124 SER A O 1
ATOM 1017 N N . ARG A 1 125 ? 48.818 -18.035 -27.431 1.00 55.19 125 ARG A N 1
ATOM 1018 C CA . ARG A 1 125 ? 49.527 -19.315 -27.207 1.00 55.19 125 ARG A CA 1
ATOM 1019 C C . ARG A 1 125 ? 49.302 -20.362 -28.301 1.00 55.19 125 ARG A C 1
ATOM 1021 O O . ARG A 1 125 ? 49.238 -21.555 -28.014 1.00 55.19 125 ARG A O 1
ATOM 1028 N N . GLN A 1 126 ? 49.190 -19.913 -29.544 1.00 53.31 126 GLN A N 1
ATOM 1029 C CA . GLN A 1 126 ? 49.346 -20.760 -30.724 1.00 53.31 126 GLN A CA 1
ATOM 1030 C C . GLN A 1 126 ? 50.143 -19.987 -31.768 1.00 53.31 126 GLN A C 1
ATOM 1032 O O . GLN A 1 126 ? 49.548 -19.331 -32.610 1.00 53.31 126 GLN A O 1
ATOM 1037 N N . GLU A 1 127 ? 51.465 -19.988 -31.603 1.00 47.53 127 GLU A N 1
ATOM 1038 C CA . GLU A 1 127 ? 52.505 -20.049 -32.647 1.00 47.53 127 GLU A CA 1
ATOM 1039 C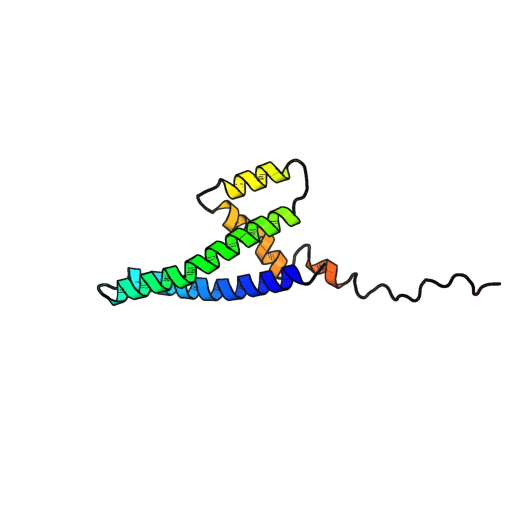 C . GLU A 1 127 ? 53.891 -20.005 -31.989 1.00 47.53 127 GLU A C 1
ATOM 1041 O O . GLU A 1 127 ? 54.096 -19.165 -31.080 1.00 47.53 127 GLU A O 1
#